Protein AF-A0A085NFL4-F1 (afdb_monomer)

Radius of gyration: 16.66 Å; Cα contacts (8 Å, |Δi|>4): 42; chains: 1; bounding box: 28×39×46 Å

Foldseek 3Di:
DVVVVVCVVCVPPDDDPVVVVVVVVVVCVVQQPDAPDFDDDPPVDTHGDGNVCVVVVDDDDPDPPVPPDPDPDD

pLDDT: mean 83.94, std 16.95, range [37.94, 97.94]

Mean predicted aligned error: 8.45 Å

Solvent-accessible surface area (backbone atoms only — not comparable to full-atom values): 4827 Å² total; per-residue (Å²): 110,66,70,61,52,50,54,64,72,44,70,85,59,84,77,54,71,69,58,52,50,51,55,49,53,51,51,48,55,55,58,32,64,38,64,77,48,70,43,75,88,48,85,91,69,53,46,69,44,25,53,44,31,70,77,68,72,43,84,82,80,90,70,88,77,86,74,84,79,77,75,90,81,127

Secondary structure (DSSP, 8-state):
-HHHHH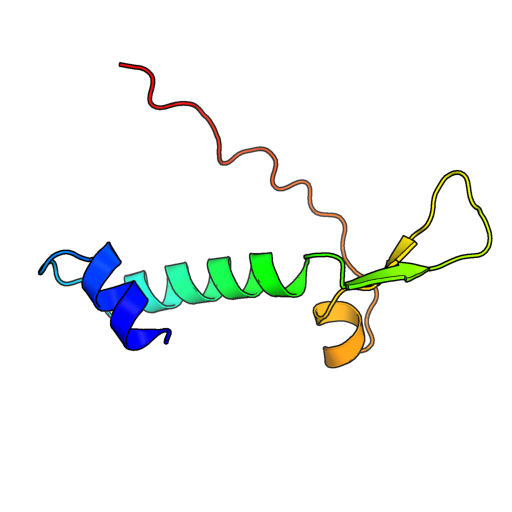HHHHTT----HHHHHHHHHHHHHHHHHS-SEEESS-TTSPEEE-HHHHHH-SPPP----TTS------

Organism: NCBI:txid68888

Structure (mmCIF, N/CA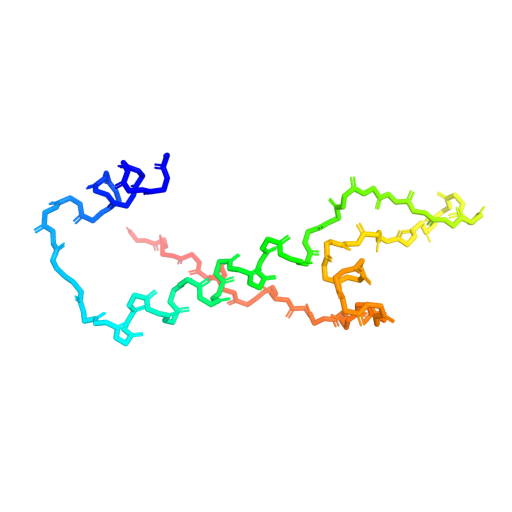/C/O backbone):
data_AF-A0A085NFL4-F1
#
_entry.id   AF-A0A085NFL4-F1
#
loop_
_atom_site.group_PDB
_atom_site.id
_atom_site.type_symbol
_atom_site.label_atom_id
_atom_site.label_alt_id
_atom_site.label_comp_id
_atom_site.label_asym_id
_atom_site.label_entity_id
_atom_site.label_seq_id
_atom_site.pdbx_PDB_ins_code
_atom_site.Cartn_x
_atom_site.Cartn_y
_atom_site.Cartn_z
_atom_site.occupancy
_atom_site.B_iso_or_equiv
_atom_site.auth_seq_id
_atom_site.auth_comp_id
_atom_site.auth_asym_id
_atom_site.auth_atom_id
_atom_site.pdbx_PDB_model_num
ATOM 1 N N . MET A 1 1 ? 8.200 0.541 13.368 1.00 74.62 1 MET A N 1
ATOM 2 C CA . MET A 1 1 ? 7.994 1.925 12.883 1.00 74.62 1 MET A CA 1
ATOM 3 C C . MET A 1 1 ? 6.520 2.246 12.638 1.00 74.62 1 MET A C 1
ATOM 5 O O . MET A 1 1 ? 6.062 3.232 13.195 1.00 74.62 1 MET A O 1
ATOM 9 N N . ALA A 1 2 ? 5.756 1.393 11.940 1.00 85.94 2 ALA A N 1
ATOM 10 C CA . ALA A 1 2 ? 4.326 1.612 11.661 1.00 85.94 2 ALA A CA 1
ATOM 11 C C . ALA A 1 2 ? 3.464 1.936 12.900 1.00 85.94 2 ALA A C 1
ATOM 13 O O . ALA A 1 2 ? 2.796 2.960 12.915 1.00 85.94 2 ALA A O 1
ATOM 14 N N . LYS A 1 3 ? 3.562 1.152 13.988 1.00 88.00 3 LYS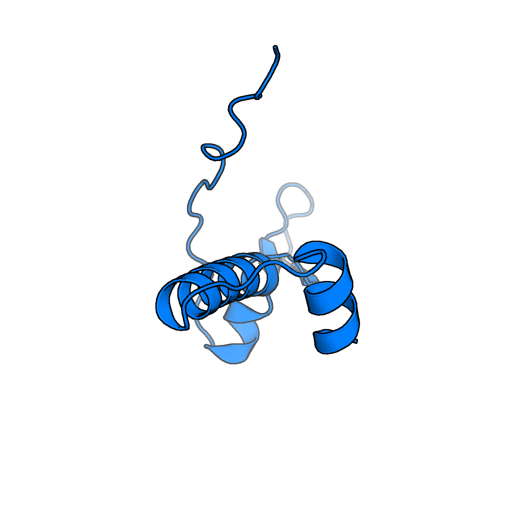 A N 1
ATOM 15 C CA . LYS A 1 3 ? 2.846 1.439 15.252 1.00 88.00 3 LYS A CA 1
ATOM 16 C C . LYS A 1 3 ? 3.123 2.851 15.791 1.00 88.00 3 LYS A C 1
ATOM 18 O O . LYS A 1 3 ? 2.198 3.539 16.196 1.00 88.00 3 LYS A O 1
ATOM 23 N N . LYS A 1 4 ? 4.391 3.288 15.791 1.00 94.75 4 LYS A N 1
ATOM 24 C CA . LYS A 1 4 ? 4.775 4.625 16.282 1.00 94.75 4 LYS A CA 1
ATOM 25 C C . LYS A 1 4 ? 4.197 5.731 15.396 1.00 94.75 4 LYS A C 1
ATOM 27 O O . LYS A 1 4 ? 3.669 6.698 15.930 1.00 94.75 4 LYS A O 1
ATOM 32 N N . ALA A 1 5 ? 4.271 5.567 14.073 1.00 93.00 5 ALA A N 1
ATOM 33 C CA . ALA A 1 5 ? 3.674 6.502 13.123 1.00 93.00 5 ALA A CA 1
ATOM 34 C C . ALA A 1 5 ? 2.153 6.583 13.306 1.00 93.00 5 ALA A C 1
ATOM 36 O O . ALA A 1 5 ? 1.621 7.675 13.430 1.00 93.00 5 ALA A O 1
ATOM 37 N N . LEU A 1 6 ? 1.473 5.441 13.444 1.00 92.25 6 LEU A N 1
ATOM 38 C CA . LEU A 1 6 ? 0.029 5.397 13.663 1.00 92.25 6 LEU A CA 1
ATOM 39 C C . LEU A 1 6 ? -0.377 6.098 14.969 1.00 92.25 6 LEU A C 1
ATOM 41 O O . LEU A 1 6 ? -1.286 6.921 14.957 1.00 92.25 6 LEU A O 1
ATOM 45 N N . CYS A 1 7 ? 0.329 5.843 16.078 1.00 93.06 7 CYS A N 1
ATOM 46 C CA . CYS A 1 7 ? 0.087 6.555 17.337 1.00 93.06 7 CYS A CA 1
ATOM 47 C C . CYS A 1 7 ? 0.278 8.074 17.188 1.00 93.06 7 CYS A C 1
ATOM 49 O O . CYS A 1 7 ? -0.509 8.844 17.7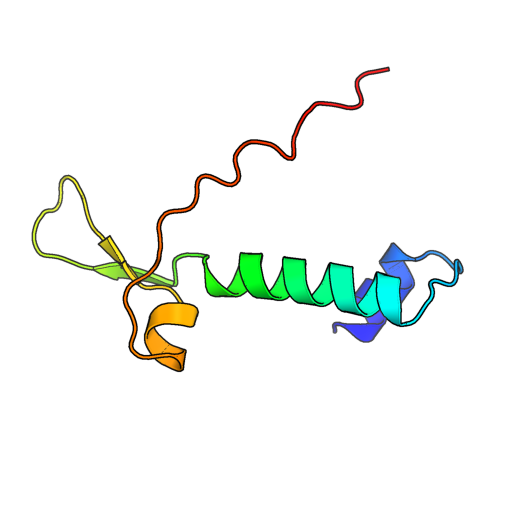35 1.00 93.06 7 CYS A O 1
ATOM 51 N N . ALA A 1 8 ? 1.299 8.505 16.439 1.00 95.62 8 ALA A N 1
ATOM 52 C CA . ALA A 1 8 ? 1.553 9.920 16.178 1.00 95.62 8 ALA A CA 1
ATOM 53 C C . ALA A 1 8 ? 0.480 10.559 15.275 1.00 95.62 8 ALA A C 1
ATOM 55 O O . ALA A 1 8 ? 0.093 11.702 15.512 1.00 95.62 8 ALA A O 1
ATOM 56 N N . THR A 1 9 ? -0.024 9.827 14.277 1.00 93.50 9 THR A N 1
ATOM 57 C CA . THR A 1 9 ? -1.068 10.293 13.353 1.00 93.50 9 THR A CA 1
ATOM 58 C C . THR A 1 9 ? -2.433 10.389 14.032 1.00 93.50 9 THR A C 1
ATOM 60 O O . THR A 1 9 ? -3.119 11.392 13.865 1.00 93.50 9 THR A O 1
ATOM 63 N N . LEU A 1 10 ? -2.821 9.387 14.829 1.00 93.50 10 LEU A N 1
ATOM 64 C CA . LEU A 1 10 ? -4.150 9.333 15.452 1.00 93.50 10 LEU A CA 1
ATOM 65 C C . LEU A 1 10 ? -4.313 10.288 16.641 1.00 93.50 10 LEU A C 1
ATOM 67 O O . LEU A 1 10 ? -5.439 10.644 16.976 1.00 93.50 10 LEU A O 1
ATOM 71 N N . ARG A 1 11 ? -3.217 10.714 17.286 1.00 94.69 11 ARG A N 1
ATOM 72 C CA . ARG A 1 11 ? -3.224 11.688 18.400 1.00 94.69 11 ARG A CA 1
ATOM 73 C C . ARG A 1 11 ? -4.212 11.352 19.531 1.00 94.69 11 ARG A C 1
ATOM 75 O O . ARG A 1 11 ? -4.809 12.241 20.124 1.00 94.69 11 ARG A O 1
ATOM 82 N N . GLY A 1 12 ? -4.370 10.064 19.836 1.00 91.50 12 GLY A N 1
ATOM 83 C CA . GLY A 1 12 ? -5.272 9.578 20.887 1.00 91.50 12 GLY A CA 1
ATOM 84 C C . GLY A 1 12 ? -6.706 9.290 20.431 1.00 91.50 12 GLY A C 1
ATOM 85 O O . GLY A 1 12 ? -7.475 8.752 21.221 1.00 91.50 12 GLY A O 1
ATOM 86 N N . ASN A 1 13 ? -7.056 9.575 19.172 1.00 93.62 13 ASN A N 1
ATOM 87 C CA . ASN A 1 13 ? -8.336 9.164 18.598 1.00 93.62 13 ASN A CA 1
ATOM 88 C C . ASN A 1 13 ? -8.365 7.656 18.310 1.00 93.62 13 ASN A C 1
ATOM 90 O O . ASN A 1 13 ? -7.343 7.050 17.975 1.00 93.62 13 ASN A O 1
ATOM 94 N N . SER A 1 14 ? -9.557 7.065 18.397 1.00 92.00 14 SER A N 1
ATOM 95 C CA . SER A 1 14 ? -9.837 5.706 17.934 1.00 92.00 14 SER A CA 1
ATOM 96 C C . SER A 1 14 ? -10.459 5.722 16.534 1.00 92.00 14 SER A C 1
ATOM 98 O O . SER A 1 14 ? -11.035 6.714 16.093 1.00 92.00 14 SER A O 1
ATOM 100 N N . CYS A 1 15 ? -10.333 4.607 15.825 1.00 93.00 15 CYS A N 1
ATOM 101 C CA . CYS A 1 15 ? -11.039 4.332 14.578 1.00 93.00 15 CYS A CA 1
ATOM 102 C C . CYS A 1 15 ? -11.586 2.903 14.640 1.00 93.00 15 CYS A C 1
ATOM 104 O O . CYS A 1 15 ? -11.130 2.101 15.458 1.00 93.00 15 CYS A O 1
ATOM 106 N N . THR A 1 16 ? -12.588 2.600 13.818 1.00 96.56 16 THR A N 1
ATOM 107 C CA . THR A 1 16 ? -13.070 1.225 13.672 1.00 96.56 16 THR A CA 1
ATOM 108 C C . THR A 1 16 ? -12.075 0.411 12.849 1.00 96.56 16 THR A C 1
ATOM 110 O O . THR A 1 16 ? -11.325 0.965 12.039 1.00 96.56 16 THR A O 1
ATOM 113 N N . ASP A 1 17 ? -12.101 -0.910 13.017 1.00 96.38 17 ASP A N 1
ATOM 114 C CA . ASP A 1 17 ? -11.250 -1.818 12.242 1.00 96.38 17 ASP A CA 1
ATOM 115 C C . ASP A 1 17 ? -11.488 -1.672 10.733 1.00 96.38 17 ASP A C 1
ATOM 117 O O . ASP A 1 17 ? -10.542 -1.702 9.952 1.00 96.38 17 ASP A O 1
ATOM 121 N N . GLU A 1 18 ? -12.737 -1.437 10.326 1.00 97.94 18 GLU A N 1
ATOM 122 C CA . GLU A 1 18 ? -13.113 -1.200 8.930 1.00 97.94 18 GLU A CA 1
ATOM 123 C C . GLU A 1 18 ? -12.448 0.058 8.350 1.00 97.94 18 GLU A C 1
ATOM 125 O O . GLU A 1 18 ? -11.872 0.014 7.260 1.00 97.94 18 GLU A O 1
ATOM 130 N N . VAL A 1 19 ? -12.466 1.173 9.092 1.00 95.94 19 VAL A N 1
ATOM 131 C CA . VAL A 1 19 ? -11.815 2.419 8.660 1.00 95.94 19 VAL A CA 1
ATOM 132 C C . VAL A 1 19 ? -10.304 2.223 8.577 1.00 95.94 19 VAL A C 1
ATOM 134 O O . VAL A 1 19 ? -9.686 2.609 7.585 1.00 95.94 19 VAL A O 1
ATOM 137 N N . LEU A 1 20 ? -9.699 1.583 9.582 1.00 94.56 20 LEU A N 1
ATOM 138 C CA . LEU A 1 20 ? -8.257 1.342 9.59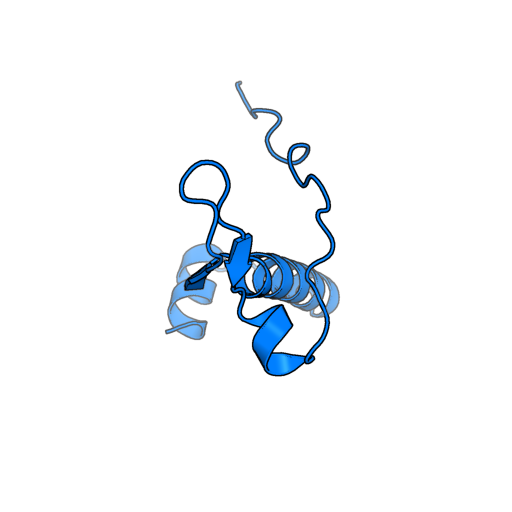3 1.00 94.56 20 LEU A CA 1
ATOM 139 C C . LEU A 1 20 ? -7.822 0.415 8.448 1.00 94.56 20 LEU A C 1
ATOM 141 O O . LEU A 1 20 ? -6.813 0.683 7.794 1.00 94.56 20 LEU A O 1
ATOM 145 N N . ALA A 1 21 ? -8.593 -0.641 8.179 1.00 96.25 21 ALA A N 1
ATOM 146 C CA . ALA A 1 21 ? -8.351 -1.560 7.073 1.00 96.25 21 ALA A CA 1
ATOM 147 C C . ALA A 1 21 ? -8.446 -0.851 5.717 1.00 96.25 21 ALA A C 1
ATOM 149 O O . ALA A 1 21 ? -7.573 -1.043 4.872 1.00 96.25 21 ALA A O 1
ATOM 150 N N . THR A 1 22 ? -9.448 0.012 5.533 1.00 96.69 22 THR A N 1
ATOM 151 C CA . THR A 1 22 ? -9.620 0.803 4.305 1.00 96.69 22 THR A CA 1
ATOM 152 C C . THR A 1 22 ? -8.411 1.703 4.059 1.00 96.69 22 THR A C 1
ATOM 154 O O . THR A 1 22 ? -7.797 1.639 2.995 1.00 96.69 22 THR A O 1
ATOM 157 N N . VAL A 1 23 ? -7.992 2.469 5.071 1.00 94.81 23 VAL A N 1
ATOM 158 C CA . VAL A 1 23 ? -6.820 3.352 4.963 1.00 94.81 23 VAL A CA 1
ATOM 159 C C . VAL A 1 23 ? -5.555 2.557 4.638 1.00 94.81 23 VAL A C 1
ATOM 161 O O . VAL A 1 23 ? -4.757 2.969 3.798 1.00 94.81 23 VAL A O 1
ATOM 164 N N . PHE A 1 24 ? -5.343 1.403 5.274 1.00 94.19 24 PHE A N 1
ATOM 165 C CA . PHE A 1 24 ? -4.168 0.579 4.987 1.00 94.19 24 PHE A CA 1
ATOM 166 C C . PHE A 1 24 ? -4.200 -0.058 3.600 1.00 94.19 24 PHE A C 1
ATOM 168 O O . PHE A 1 24 ? -3.145 -0.120 2.970 1.00 94.19 24 PHE A O 1
ATOM 175 N N . ALA A 1 25 ? -5.368 -0.447 3.090 1.00 94.94 25 ALA A N 1
ATOM 176 C CA . ALA A 1 25 ? -5.506 -0.912 1.714 1.00 94.94 25 ALA A CA 1
ATOM 177 C C . ALA A 1 25 ? -5.139 0.191 0.704 1.00 94.94 25 ALA A C 1
ATOM 179 O O . ALA A 1 25 ? -4.433 -0.067 -0.272 1.00 94.94 25 ALA A O 1
ATOM 180 N N . GLU A 1 26 ? -5.543 1.439 0.955 1.00 94.38 26 GLU A N 1
ATOM 181 C CA . GLU A 1 26 ? -5.164 2.577 0.110 1.00 94.38 26 GLU A CA 1
ATOM 182 C C . GLU A 1 26 ? -3.665 2.879 0.179 1.00 94.38 26 GLU A C 1
ATOM 184 O O . GLU A 1 26 ? -3.014 3.054 -0.854 1.00 94.38 26 GLU A O 1
ATOM 189 N N . VAL A 1 27 ? -3.086 2.893 1.384 1.00 94.12 27 VAL A N 1
ATOM 190 C CA . VAL A 1 27 ? -1.639 3.077 1.570 1.00 94.12 27 VAL A CA 1
ATOM 191 C C . VAL A 1 27 ? -0.860 1.972 0.858 1.00 94.12 27 VAL A C 1
ATOM 193 O O . VAL A 1 27 ? 0.116 2.266 0.167 1.00 94.12 27 VAL A O 1
ATOM 196 N N . GLU A 1 28 ? -1.291 0.717 0.978 1.00 92.56 28 GLU A N 1
ATOM 197 C CA . GLU A 1 28 ? -0.688 -0.408 0.267 1.00 92.56 28 GLU A CA 1
ATOM 198 C C . GLU A 1 28 ? -0.764 -0.200 -1.248 1.00 92.56 28 GLU A C 1
ATOM 200 O O . GLU A 1 28 ? 0.256 -0.311 -1.931 1.00 92.56 28 GLU A O 1
ATOM 205 N N . ALA A 1 29 ? -1.935 0.157 -1.780 1.00 91.12 29 ALA A N 1
ATOM 206 C CA . ALA A 1 29 ? -2.112 0.422 -3.203 1.00 91.12 29 ALA A CA 1
ATOM 207 C C . ALA A 1 29 ? -1.196 1.558 -3.691 1.00 91.12 29 ALA A C 1
ATOM 209 O O . ALA A 1 29 ? -0.598 1.449 -4.763 1.00 91.12 29 ALA A O 1
ATOM 210 N N . LEU A 1 30 ? -1.031 2.624 -2.902 1.00 91.62 30 LEU A N 1
ATOM 211 C CA . LEU A 1 30 ? -0.124 3.729 -3.215 1.00 91.62 30 LEU A CA 1
ATOM 212 C C . LEU A 1 30 ? 1.340 3.285 -3.216 1.00 91.62 30 LEU A C 1
ATOM 214 O O . LEU A 1 30 ? 2.081 3.631 -4.135 1.00 91.62 30 LEU A O 1
ATOM 218 N N . LEU A 1 31 ? 1.774 2.527 -2.209 1.00 92.50 31 LEU A N 1
ATOM 219 C CA . LEU A 1 31 ? 3.150 2.037 -2.123 1.00 92.50 31 LEU A CA 1
ATOM 220 C C . LEU A 1 31 ? 3.462 1.042 -3.246 1.00 92.50 31 LEU A C 1
ATOM 222 O O . LEU A 1 31 ? 4.489 1.171 -3.910 1.00 92.50 31 LEU A O 1
ATOM 226 N N . ASN A 1 32 ? 2.554 0.106 -3.518 1.00 93.06 32 ASN A N 1
ATOM 227 C CA . ASN A 1 32 ? 2.735 -0.936 -4.526 1.00 93.06 32 ASN A CA 1
ATOM 228 C C . ASN A 1 32 ? 2.726 -0.411 -5.968 1.00 93.06 32 ASN A C 1
ATOM 230 O O . ASN A 1 32 ? 3.220 -1.101 -6.860 1.00 93.06 32 ASN A O 1
ATOM 234 N N . ARG A 1 33 ? 2.201 0.796 -6.207 1.00 90.69 33 ARG A N 1
ATOM 235 C CA . ARG A 1 33 ? 2.193 1.454 -7.524 1.00 90.69 33 ARG A CA 1
ATOM 236 C C . ARG A 1 33 ? 3.343 2.433 -7.739 1.00 90.69 33 ARG A C 1
ATOM 238 O O . ARG A 1 33 ? 3.520 2.905 -8.860 1.00 90.69 33 ARG A O 1
ATOM 245 N N . ARG A 1 34 ? 4.120 2.760 -6.702 1.00 91.81 34 ARG A N 1
ATOM 246 C CA . ARG A 1 34 ? 5.269 3.664 -6.845 1.00 91.81 34 ARG A CA 1
ATOM 247 C C . ARG A 1 34 ? 6.394 2.984 -7.636 1.00 91.81 34 ARG A C 1
ATOM 249 O O . ARG A 1 34 ? 6.664 1.809 -7.393 1.00 91.81 34 ARG A O 1
ATOM 256 N N . PRO A 1 35 ? 7.067 3.692 -8.559 1.00 93.69 35 PRO A N 1
ATOM 257 C CA . PRO A 1 35 ? 8.223 3.145 -9.262 1.00 93.69 35 PRO A CA 1
ATOM 258 C C . PRO A 1 35 ? 9.373 2.821 -8.296 1.00 93.69 35 PRO A C 1
ATOM 260 O O . PRO A 1 35 ? 9.731 3.646 -7.457 1.00 93.69 35 PRO A O 1
ATOM 263 N N . LEU A 1 36 ? 9.963 1.633 -8.437 1.00 94.12 36 LEU A N 1
ATOM 264 C CA . LEU A 1 36 ? 11.249 1.254 -7.839 1.00 94.12 36 LEU A CA 1
ATOM 265 C C . LEU A 1 36 ? 12.406 1.769 -8.694 1.00 94.12 36 LEU A C 1
ATOM 267 O O . LEU A 1 36 ? 13.373 2.328 -8.186 1.00 94.12 36 LEU A O 1
ATOM 271 N N . CYS A 1 37 ? 12.286 1.569 -10.002 1.00 92.56 37 CYS A N 1
ATOM 272 C CA . CYS A 1 37 ? 13.170 2.105 -11.022 1.00 92.56 37 CYS A CA 1
ATOM 273 C C . CYS A 1 37 ? 12.396 2.238 -12.338 1.00 92.56 37 CYS A C 1
ATOM 275 O O . CYS A 1 37 ? 11.237 1.828 -12.437 1.00 92.56 37 CYS A O 1
ATOM 277 N N . TYR A 1 38 ? 13.045 2.818 -13.338 1.00 92.62 38 TYR A N 1
ATOM 278 C CA . TYR A 1 38 ? 12.525 2.885 -14.694 1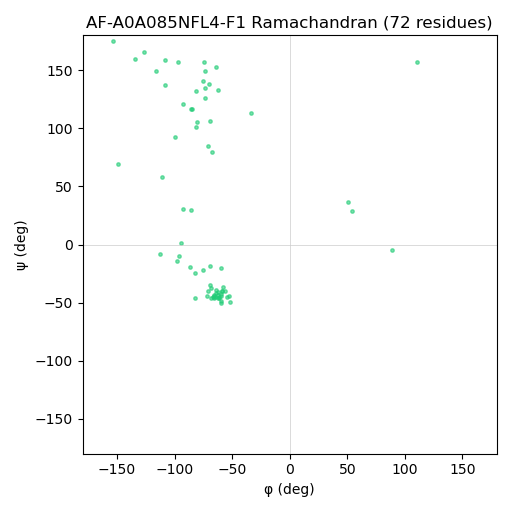.00 92.62 38 TYR A CA 1
ATOM 279 C C . TYR A 1 38 ? 13.333 1.939 -15.583 1.00 92.62 38 TYR A C 1
ATOM 281 O O . TYR A 1 38 ? 14.554 1.856 -15.451 1.00 92.62 38 TYR A O 1
ATOM 289 N N . ILE A 1 39 ? 12.635 1.203 -16.439 1.00 89.25 39 ILE A N 1
ATOM 290 C CA . ILE A 1 39 ? 13.168 0.178 -17.338 1.00 89.25 39 ILE A CA 1
ATOM 291 C C . ILE A 1 39 ? 12.733 0.469 -18.780 1.00 89.25 39 ILE A C 1
ATOM 293 O O . ILE A 1 39 ? 11.821 1.258 -19.013 1.00 89.25 39 ILE A O 1
ATOM 297 N N . GLY A 1 40 ? 13.365 -0.192 -19.747 1.00 86.50 40 GLY A N 1
ATOM 298 C CA . 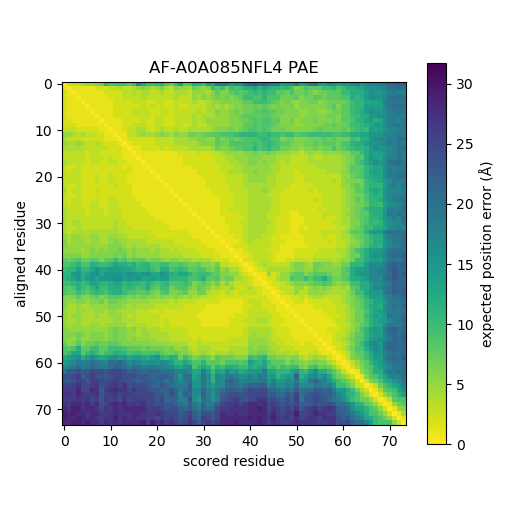GLY A 1 40 ? 13.048 -0.059 -21.170 1.00 86.50 40 GLY A CA 1
ATOM 299 C C . GLY A 1 40 ? 14.135 0.661 -21.966 1.00 86.50 40 GLY A C 1
ATOM 300 O O . GLY A 1 40 ? 14.940 1.408 -21.411 1.00 86.50 40 GLY A O 1
ATOM 301 N N . ASP A 1 41 ? 14.142 0.400 -23.272 1.00 86.56 41 ASP A N 1
ATOM 302 C CA . ASP A 1 41 ? 15.190 0.865 -24.190 1.00 86.56 41 ASP A CA 1
ATOM 303 C C . ASP A 1 41 ? 14.923 2.281 -24.733 1.00 86.56 41 ASP A C 1
ATOM 305 O O . ASP A 1 41 ? 15.841 2.956 -25.198 1.00 86.56 41 ASP A O 1
ATOM 309 N N . ASP A 1 42 ? 13.674 2.759 -24.666 1.00 88.44 42 ASP A N 1
ATOM 310 C CA . ASP A 1 42 ? 13.328 4.130 -25.046 1.00 88.44 42 ASP A CA 1
ATOM 311 C C . ASP A 1 42 ? 13.643 5.105 -23.905 1.00 88.44 42 ASP A C 1
ATOM 313 O O . ASP A 1 42 ? 12.872 5.277 -22.958 1.00 88.44 42 ASP A O 1
ATOM 317 N N . HIS A 1 43 ? 14.775 5.796 -24.034 1.00 83.12 43 HIS A N 1
ATOM 318 C CA . HIS A 1 43 ? 15.202 6.838 -23.101 1.00 83.12 43 HIS A CA 1
ATOM 319 C C . HIS A 1 43 ? 14.218 8.014 -22.986 1.00 83.12 43 HIS A C 1
ATOM 321 O O . HIS A 1 43 ? 14.265 8.741 -21.993 1.00 83.12 43 HIS A O 1
ATOM 327 N N . SER A 1 44 ? 13.335 8.212 -23.968 1.00 89.44 44 SER A N 1
ATOM 328 C CA . SER A 1 44 ? 12.353 9.304 -23.970 1.00 89.44 44 SER A CA 1
ATOM 329 C C . SER A 1 44 ? 11.107 8.976 -23.146 1.00 89.44 44 SER A C 1
ATOM 331 O O . SER A 1 44 ? 10.421 9.888 -22.688 1.00 89.44 44 SER A O 1
ATOM 333 N N . ASN A 1 45 ? 10.800 7.689 -22.959 1.00 85.00 45 ASN A N 1
ATOM 334 C CA . ASN A 1 45 ? 9.599 7.232 -22.264 1.00 85.00 45 ASN A CA 1
ATOM 335 C C . ASN A 1 45 ? 9.838 5.896 -21.536 1.00 85.00 45 ASN A C 1
ATOM 337 O O . ASN A 1 45 ? 9.296 4.858 -21.931 1.00 85.00 45 ASN A O 1
ATOM 341 N N . PRO A 1 46 ? 10.645 5.899 -20.464 1.00 87.25 46 PRO A N 1
ATOM 342 C CA . PRO A 1 46 ? 10.980 4.668 -19.773 1.00 87.25 46 PRO A CA 1
ATOM 343 C C . PRO A 1 46 ? 9.794 4.175 -18.919 1.00 87.25 46 PRO A C 1
ATOM 345 O O . PRO A 1 46 ? 9.074 4.951 -18.283 1.00 87.25 46 PRO A O 1
ATOM 348 N N . GLU A 1 47 ? 9.571 2.862 -18.900 1.00 89.81 47 GLU A N 1
ATOM 349 C CA . GLU A 1 47 ? 8.463 2.217 -18.195 1.00 89.81 47 GLU A CA 1
ATOM 350 C C . GLU A 1 47 ? 8.787 2.050 -16.698 1.00 89.81 47 GLU A C 1
ATOM 352 O O . GLU A 1 47 ? 9.865 1.570 -16.347 1.00 89.81 47 GLU A O 1
ATOM 357 N N . PRO A 1 48 ? 7.886 2.416 -15.769 1.00 92.19 48 PRO A N 1
ATOM 358 C CA . PRO A 1 48 ? 8.138 2.227 -14.346 1.00 92.19 48 PRO A CA 1
ATOM 359 C C . PRO A 1 48 ? 8.020 0.751 -13.938 1.00 92.19 48 PRO A C 1
ATOM 361 O O . PRO A 1 48 ? 6.969 0.133 -14.102 1.00 92.19 48 PRO A O 1
ATOM 364 N N . LEU A 1 49 ? 9.055 0.210 -13.291 1.00 92.81 49 LEU A N 1
ATOM 365 C CA . LEU A 1 49 ? 8.990 -1.068 -12.583 1.00 92.81 49 LEU A CA 1
ATOM 366 C C . LEU A 1 49 ? 8.477 -0.831 -11.159 1.00 92.81 49 LEU A C 1
ATOM 368 O O . LEU A 1 49 ? 9.136 -0.164 -10.366 1.00 92.81 49 LEU A O 1
ATOM 372 N N . THR A 1 50 ? 7.316 -1.384 -10.810 1.00 94.38 50 THR A N 1
ATOM 373 C CA . THR A 1 50 ? 6.679 -1.189 -9.490 1.00 94.38 50 THR A CA 1
ATOM 374 C C . THR A 1 50 ? 6.746 -2.455 -8.623 1.00 94.38 50 THR A C 1
ATOM 376 O O . THR A 1 50 ? 6.866 -3.558 -9.169 1.00 94.38 50 THR A O 1
ATOM 379 N N . PRO A 1 51 ? 6.617 -2.358 -7.282 1.00 96.12 51 PRO A N 1
ATOM 380 C CA . PRO A 1 51 ? 6.541 -3.537 -6.418 1.00 96.12 51 PRO A CA 1
ATOM 381 C C . PRO A 1 51 ? 5.398 -4.481 -6.802 1.00 96.12 51 PRO A C 1
ATOM 383 O O . PRO A 1 51 ? 5.595 -5.695 -6.840 1.00 96.12 51 PRO A O 1
ATOM 386 N N . PHE A 1 52 ? 4.228 -3.938 -7.164 1.00 94.12 52 PHE A N 1
ATOM 387 C CA . PHE A 1 52 ? 3.090 -4.726 -7.641 1.00 94.12 52 PHE A CA 1
ATOM 388 C C . PHE A 1 52 ? 3.476 -5.649 -8.801 1.00 94.12 52 PHE A C 1
ATOM 390 O O . PHE A 1 52 ? 3.107 -6.824 -8.799 1.00 94.12 52 PHE A O 1
ATOM 397 N N . MET A 1 53 ? 4.234 -5.137 -9.776 1.00 94.31 53 MET A N 1
ATOM 398 C CA . MET A 1 53 ? 4.641 -5.910 -10.951 1.00 94.31 53 MET A CA 1
ATOM 399 C C . MET A 1 53 ? 5.541 -7.085 -10.572 1.00 94.31 53 MET A C 1
ATOM 401 O O . MET A 1 53 ? 5.371 -8.179 -11.103 1.00 94.31 53 MET A O 1
ATOM 405 N N . LEU A 1 54 ? 6.450 -6.895 -9.612 1.00 94.00 54 LEU A N 1
ATOM 406 C CA . LEU A 1 54 ? 7.313 -7.967 -9.113 1.00 94.00 54 LEU A CA 1
ATOM 407 C C . LEU A 1 54 ? 6.527 -9.022 -8.325 1.00 94.00 54 LEU A C 1
ATOM 409 O O . LEU A 1 54 ? 6.706 -10.219 -8.550 1.00 94.00 54 LEU A O 1
ATOM 413 N N . LEU A 1 55 ? 5.646 -8.583 -7.423 1.00 93.38 55 LEU A N 1
ATOM 414 C CA . LEU A 1 55 ? 4.890 -9.469 -6.533 1.00 93.38 55 LEU A CA 1
ATOM 415 C C . LEU A 1 55 ? 3.826 -10.280 -7.279 1.00 93.38 55 LEU A C 1
ATOM 417 O O . LEU A 1 55 ? 3.632 -11.459 -6.996 1.00 93.38 55 LEU A O 1
ATOM 421 N N . THR A 1 56 ? 3.142 -9.661 -8.241 1.00 92.88 56 THR A N 1
ATOM 422 C CA . THR A 1 56 ? 2.032 -10.297 -8.966 1.00 92.88 56 THR A CA 1
ATOM 423 C C . THR A 1 56 ? 2.439 -10.885 -10.311 1.00 92.88 56 THR A C 1
ATOM 425 O O . THR A 1 56 ? 1.672 -11.661 -10.882 1.00 92.88 56 THR A O 1
ATOM 428 N N . ARG A 1 57 ? 3.625 -10.526 -10.825 1.00 90.69 57 ARG A N 1
ATOM 429 C CA . ARG A 1 57 ? 4.085 -10.838 -12.191 1.00 90.69 57 ARG A CA 1
ATOM 430 C C . ARG A 1 57 ? 3.105 -10.376 -13.274 1.00 90.69 57 ARG A C 1
ATOM 432 O O . ARG A 1 57 ? 3.015 -10.984 -14.338 1.00 90.69 57 ARG A O 1
ATOM 439 N N . ARG A 1 58 ? 2.346 -9.313 -12.99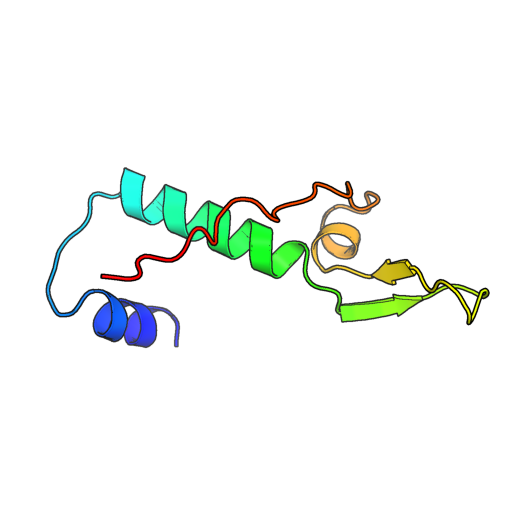6 1.00 88.19 58 ARG A N 1
ATOM 440 C CA . ARG A 1 58 ? 1.393 -8.689 -13.921 1.00 88.19 58 ARG A CA 1
ATOM 441 C C . ARG A 1 58 ? 1.837 -7.265 -14.248 1.00 88.19 58 ARG A C 1
ATOM 443 O O . ARG A 1 58 ? 2.438 -6.617 -13.392 1.00 88.19 58 ARG A O 1
ATOM 450 N N . PRO A 1 59 ? 1.529 -6.753 -15.450 1.00 83.88 59 PRO A N 1
ATOM 451 C CA . PRO A 1 59 ? 1.806 -5.362 -15.784 1.00 83.88 59 PRO A CA 1
ATOM 452 C C . PRO A 1 59 ? 0.984 -4.412 -14.903 1.00 83.88 59 PRO A C 1
ATOM 454 O O . PRO A 1 59 ? -0.100 -4.757 -14.421 1.00 83.88 59 PRO A O 1
ATOM 457 N N . SER A 1 60 ? 1.501 -3.202 -14.690 1.00 75.69 60 SER A N 1
ATOM 458 C CA . SER A 1 60 ? 0.794 -2.180 -13.922 1.00 75.69 60 SER A CA 1
ATOM 459 C C . SER A 1 60 ? -0.369 -1.591 -14.731 1.00 75.69 60 SER A C 1
ATOM 461 O O . SER A 1 60 ? -0.236 -1.245 -15.903 1.00 75.69 60 SER A O 1
ATOM 463 N N . VAL A 1 61 ? -1.539 -1.454 -14.100 1.00 69.44 61 VAL A N 1
ATOM 464 C CA . VAL A 1 61 ? -2.672 -0.724 -14.690 1.00 69.44 61 VAL A CA 1
ATOM 465 C C . VAL A 1 61 ? -2.481 0.757 -14.376 1.00 69.44 61 VAL A C 1
ATOM 467 O O . VAL A 1 61 ? -2.497 1.139 -13.201 1.00 69.44 61 VAL A O 1
ATOM 470 N N . LYS A 1 62 ? -2.302 1.591 -15.406 1.00 65.31 62 LYS A N 1
ATOM 471 C CA . LYS A 1 62 ? -2.222 3.055 -15.278 1.00 65.31 62 LYS A CA 1
ATOM 472 C C . LYS A 1 62 ? -3.609 3.611 -14.932 1.00 65.31 62 LYS A C 1
ATOM 474 O O . LYS A 1 62 ? -4.371 3.975 -15.817 1.00 65.31 62 LYS A O 1
ATOM 479 N N . ILE A 1 63 ? -3.966 3.630 -13.649 1.00 58.66 63 ILE A N 1
ATOM 480 C CA . ILE A 1 63 ? -5.142 4.372 -13.170 1.00 58.66 63 ILE A CA 1
ATOM 481 C C . ILE A 1 63 ? -4.644 5.754 -12.749 1.00 58.66 63 ILE A C 1
ATOM 483 O O . ILE A 1 63 ? -3.769 5.848 -11.890 1.00 58.66 63 ILE A O 1
ATOM 487 N N . LEU A 1 64 ? -5.180 6.809 -13.360 1.00 55.34 64 LEU A N 1
ATOM 488 C CA . LEU A 1 64 ? -4.941 8.194 -12.953 1.00 55.34 64 LEU A CA 1
ATOM 489 C C . LEU A 1 64 ? -5.621 8.433 -11.593 1.00 55.34 64 LEU A C 1
ATOM 491 O O . LEU A 1 64 ? -6.843 8.503 -11.525 1.00 55.34 64 LEU A O 1
ATOM 495 N N . ILE A 1 65 ? -4.840 8.523 -10.511 1.00 54.78 65 ILE A N 1
ATOM 496 C CA . ILE A 1 65 ? -5.319 8.825 -9.142 1.00 54.78 65 ILE A CA 1
ATOM 497 C C . ILE A 1 65 ? -5.254 10.345 -8.875 1.00 54.78 65 ILE A C 1
ATOM 499 O O . ILE A 1 65 ? -5.032 10.786 -7.756 1.00 54.78 65 ILE A O 1
ATOM 503 N N . ASP A 1 66 ? -5.420 11.188 -9.893 1.00 48.72 66 ASP A N 1
ATOM 504 C CA . ASP A 1 66 ? -5.232 12.642 -9.737 1.00 48.72 66 ASP A CA 1
ATOM 505 C C . ASP A 1 66 ? -6.494 13.379 -9.234 1.00 48.72 66 ASP A C 1
ATOM 507 O O . ASP A 1 66 ? -6.724 14.538 -9.558 1.00 48.72 66 ASP A O 1
ATOM 511 N N . VAL A 1 67 ? -7.350 12.706 -8.450 1.00 50.75 67 VAL A N 1
ATOM 512 C CA . VAL A 1 67 ? -8.658 13.245 -8.002 1.00 50.75 67 VAL A CA 1
ATOM 513 C C . VAL A 1 67 ? -8.730 13.519 -6.489 1.00 50.75 67 VAL A C 1
ATOM 515 O O . VAL A 1 67 ? -9.669 14.155 -6.034 1.00 50.75 67 VAL A O 1
ATOM 518 N N . VAL A 1 68 ? -7.744 13.124 -5.673 1.00 51.28 68 VAL A N 1
ATOM 519 C CA . VAL A 1 68 ? -7.874 13.230 -4.194 1.00 51.28 68 VAL A CA 1
ATOM 520 C C . VAL A 1 68 ? -7.276 14.521 -3.600 1.00 51.28 68 VAL A C 1
ATOM 522 O O . VAL A 1 68 ? -7.357 14.745 -2.399 1.00 51.28 68 VAL A O 1
ATOM 525 N N . CYS A 1 69 ? -6.731 15.431 -4.411 1.00 48.62 69 CYS A N 1
ATOM 526 C CA . CYS A 1 69 ? -6.236 16.725 -3.919 1.00 48.62 69 CYS A CA 1
ATOM 527 C C . CYS A 1 69 ? -7.092 17.913 -4.387 1.00 48.62 69 CYS A C 1
ATOM 529 O O . CYS A 1 69 ? -6.572 18.869 -4.965 1.00 48.62 69 CYS A O 1
ATOM 531 N N . GLU A 1 70 ? -8.392 17.916 -4.076 1.00 38.00 70 GLU A N 1
ATOM 532 C CA . GLU A 1 70 ? -9.089 19.196 -3.916 1.00 38.00 70 GLU A CA 1
ATOM 533 C C . GLU A 1 70 ? -8.795 19.761 -2.525 1.00 38.00 70 GLU A C 1
ATOM 535 O O . GLU A 1 70 ? -9.230 19.273 -1.491 1.00 38.00 70 GLU A O 1
ATOM 540 N N . ARG A 1 71 ? -7.943 20.784 -2.564 1.00 46.06 71 ARG A N 1
A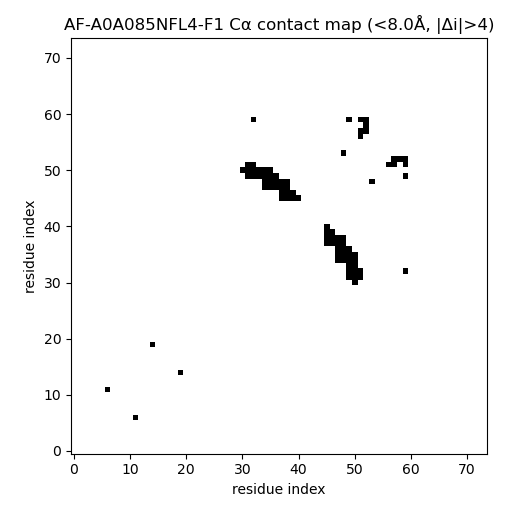TOM 541 C CA . ARG A 1 71 ? -7.562 21.718 -1.510 1.00 46.06 71 ARG A CA 1
ATOM 542 C C . ARG A 1 71 ? -8.712 22.035 -0.542 1.00 46.06 71 ARG A C 1
ATOM 544 O O . ARG A 1 71 ? -9.597 22.814 -0.888 1.00 46.06 71 ARG A O 1
ATOM 551 N N . ASP A 1 72 ? -8.576 21.604 0.710 1.00 40.72 72 ASP A N 1
ATOM 552 C CA . ASP A 1 72 ? -9.103 22.350 1.856 1.00 40.72 72 ASP A CA 1
ATOM 553 C C . ASP A 1 72 ? -8.306 23.660 1.980 1.00 40.72 72 ASP A C 1
ATOM 555 O O . ASP A 1 72 ? -7.345 23.781 2.738 1.00 40.72 72 ASP A O 1
ATOM 559 N N . ALA A 1 73 ? -8.662 24.640 1.150 1.00 46.09 73 ALA A N 1
ATOM 560 C CA . ALA A 1 73 ? -8.290 26.031 1.338 1.00 46.09 73 ALA A CA 1
ATOM 561 C C . ALA A 1 73 ? -9.485 26.756 1.964 1.00 46.09 73 ALA A C 1
ATOM 563 O O . ALA A 1 73 ? -10.364 27.252 1.254 1.00 46.09 73 ALA A O 1
ATOM 564 N N . ARG A 1 74 ? -9.510 26.825 3.297 1.00 37.94 74 ARG A N 1
ATOM 565 C CA . ARG A 1 74 ? -10.224 27.876 4.021 1.00 37.94 74 ARG A CA 1
ATOM 566 C C . ARG A 1 74 ? -9.501 28.255 5.301 1.00 37.94 74 ARG A C 1
ATOM 568 O O . ARG A 1 74 ? -9.017 27.335 5.991 1.00 37.94 74 ARG A O 1
#

Sequence (74 aa):
MAKKALCATLRGNSCTDEVLATVFAEVEALLNRRPLCYIGDDHSNPEPLTPFMLLTRRPSVKILIDVVCERDAR